Protein AF-A0A523AUK9-F1 (afdb_monomer_lite)

Structure (mmCIF, N/CA/C/O backbone):
data_AF-A0A523AUK9-F1
#
_entry.id   AF-A0A523AUK9-F1
#
loop_
_atom_site.group_PDB
_atom_site.id
_atom_site.type_symbol
_atom_site.label_atom_id
_atom_site.label_alt_id
_atom_site.label_comp_id
_atom_site.label_asym_id
_atom_site.label_entity_id
_atom_site.label_seq_id
_atom_site.pdbx_PDB_ins_code
_atom_site.Cartn_x
_atom_site.Cartn_y
_atom_site.Cartn_z
_atom_site.occupancy
_atom_site.B_iso_or_equiv
_atom_site.auth_seq_id
_atom_site.auth_comp_id
_atom_site.auth_asym_id
_atom_site.auth_atom_id
_atom_site.pdbx_PDB_model_num
ATOM 1 N N . ASP A 1 1 ? -5.441 3.214 -13.858 1.00 85.88 1 ASP A N 1
ATOM 2 C CA . ASP A 1 1 ? -6.600 3.290 -12.952 1.00 85.88 1 ASP A CA 1
ATOM 3 C C . ASP A 1 1 ? -6.288 2.452 -11.711 1.00 85.88 1 ASP A C 1
ATOM 5 O O . ASP A 1 1 ? -5.636 1.428 -11.865 1.00 85.88 1 ASP A O 1
ATOM 9 N N . TYR A 1 2 ? -6.669 2.910 -10.516 1.00 94.62 2 TYR A N 1
ATOM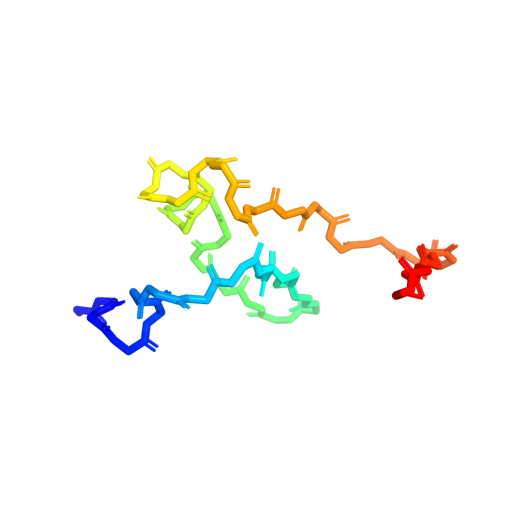 10 C CA . TYR A 1 2 ? -6.473 2.218 -9.229 1.00 94.62 2 TYR A CA 1
ATOM 11 C C . TYR A 1 2 ? -7.805 1.784 -8.598 1.00 94.62 2 TYR A C 1
ATOM 13 O O . TYR A 1 2 ? -7.858 1.520 -7.401 1.00 94.62 2 TYR A O 1
ATOM 21 N N . GLY A 1 3 ? -8.893 1.731 -9.376 1.00 95.50 3 GLY A N 1
ATOM 22 C CA . GLY A 1 3 ? -10.230 1.389 -8.881 1.00 95.50 3 GLY A CA 1
ATOM 23 C C . GLY A 1 3 ? -10.293 0.102 -8.053 1.00 95.50 3 GLY A C 1
ATOM 24 O O . GLY A 1 3 ? -11.022 0.062 -7.070 1.00 95.50 3 GLY A O 1
ATOM 25 N N . VAL A 1 4 ? -9.467 -0.897 -8.378 1.00 95.56 4 VAL A N 1
ATOM 26 C CA . VAL A 1 4 ? -9.380 -2.180 -7.653 1.00 95.56 4 VAL A CA 1
ATOM 27 C C . VAL A 1 4 ? -8.878 -2.068 -6.209 1.00 95.56 4 VAL A C 1
ATOM 29 O O . VAL A 1 4 ? -9.051 -3.007 -5.445 1.00 95.56 4 VAL A O 1
ATOM 32 N N . LEU A 1 5 ? -8.258 -0.947 -5.831 1.00 96.44 5 LEU A N 1
ATOM 33 C CA . LEU A 1 5 ? -7.791 -0.700 -4.462 1.00 96.44 5 LEU A CA 1
ATOM 34 C C . LEU A 1 5 ? -8.852 -0.008 -3.589 1.00 96.44 5 LEU A C 1
ATOM 36 O O . LEU A 1 5 ? -8.645 0.165 -2.392 1.00 96.44 5 LEU A O 1
ATOM 40 N N . ARG A 1 6 ? -9.982 0.422 -4.169 1.00 96.00 6 ARG A N 1
ATOM 41 C CA . ARG A 1 6 ? -11.049 1.099 -3.419 1.00 96.00 6 ARG A CA 1
ATOM 42 C C . ARG A 1 6 ? -11.770 0.108 -2.507 1.00 96.00 6 ARG A C 1
ATOM 44 O O . ARG A 1 6 ? -12.193 -0.948 -2.965 1.00 96.00 6 ARG A O 1
ATOM 51 N N . GLY A 1 7 ? -11.966 0.500 -1.249 1.00 96.19 7 GLY A N 1
ATOM 52 C CA . GLY A 1 7 ? -12.648 -0.316 -0.238 1.00 96.19 7 GLY A CA 1
ATOM 53 C C . GLY A 1 7 ? -11.742 -1.310 0.488 1.00 96.19 7 GLY A C 1
ATOM 54 O O . GLY A 1 7 ? -12.248 -2.105 1.267 1.00 96.19 7 GLY A O 1
ATOM 55 N N . LEU A 1 8 ? -10.429 -1.280 0.236 1.00 96.88 8 LEU A N 1
ATOM 56 C CA . LEU A 1 8 ? -9.462 -1.983 1.073 1.00 96.88 8 LEU A CA 1
ATOM 57 C C . LEU A 1 8 ? -9.185 -1.165 2.334 1.00 96.88 8 LEU A C 1
ATOM 59 O O . LEU A 1 8 ? -8.921 0.033 2.237 1.00 96.88 8 LEU A O 1
ATOM 63 N N . ASP A 1 9 ? -9.177 -1.836 3.481 1.00 96.88 9 ASP A N 1
ATOM 64 C CA . ASP A 1 9 ? -8.850 -1.216 4.769 1.00 96.88 9 ASP A CA 1
ATOM 65 C C . ASP A 1 9 ? -7.335 -1.020 4.955 1.00 96.88 9 ASP A C 1
ATOM 67 O O . ASP A 1 9 ? -6.908 -0.170 5.731 1.00 96.88 9 ASP A O 1
ATOM 71 N N . LEU A 1 10 ? -6.510 -1.792 4.233 1.00 97.12 10 LEU A N 1
ATOM 72 C CA . LEU A 1 10 ? -5.052 -1.740 4.326 1.00 97.12 10 LEU A CA 1
ATOM 73 C C . LEU A 1 10 ? -4.373 -2.049 2.984 1.00 97.12 10 LEU A C 1
ATOM 75 O O . LEU A 1 10 ? -4.686 -3.027 2.304 1.00 97.12 10 LEU A O 1
ATOM 79 N N . ILE A 1 11 ? -3.386 -1.231 2.629 1.00 97.50 11 ILE A N 1
ATOM 80 C CA . ILE A 1 11 ? -2.563 -1.320 1.427 1.00 97.50 11 ILE A CA 1
ATOM 81 C C . ILE A 1 11 ? -1.103 -1.161 1.851 1.00 97.50 11 ILE A C 1
ATOM 83 O O . ILE A 1 11 ? -0.666 -0.072 2.217 1.00 97.50 11 ILE A O 1
ATOM 87 N N . VAL A 1 12 ? -0.327 -2.242 1.737 1.00 97.25 12 VAL A N 1
ATOM 88 C CA . VAL A 1 12 ? 1.108 -2.258 2.070 1.00 97.25 12 VAL A CA 1
ATOM 89 C C . VAL A 1 12 ? 1.920 -2.589 0.816 1.00 97.25 12 VAL A C 1
ATOM 91 O O . VAL A 1 12 ? 2.179 -3.759 0.526 1.00 97.25 12 VAL A O 1
ATOM 94 N N . PRO A 1 13 ? 2.286 -1.594 -0.008 1.00 95.50 13 PRO A N 1
ATOM 95 C CA . PRO A 1 13 ? 3.012 -1.857 -1.239 1.00 95.50 13 PRO A CA 1
ATOM 96 C C . PRO A 1 13 ? 4.504 -2.101 -0.977 1.00 95.50 13 PRO A C 1
ATOM 98 O O . PRO A 1 13 ? 5.200 -1.273 -0.391 1.00 95.50 13 PRO A O 1
ATOM 101 N N . CYS A 1 14 ? 5.023 -3.217 -1.498 1.00 94.75 14 CYS A N 1
ATOM 102 C CA . CYS A 1 14 ? 6.372 -3.717 -1.199 1.00 94.75 14 CYS A CA 1
ATOM 103 C C . CYS A 1 14 ? 7.260 -3.876 -2.454 1.00 94.75 14 CYS A C 1
ATOM 105 O O . CYS A 1 14 ? 6.795 -3.781 -3.595 1.00 94.75 14 CYS A O 1
ATOM 107 N N . HIS A 1 15 ? 8.556 -4.133 -2.228 1.00 93.44 15 HIS A N 1
ATOM 108 C CA . HIS A 1 15 ? 9.586 -4.580 -3.189 1.00 93.44 15 HIS A CA 1
ATOM 109 C C . HIS A 1 15 ? 9.715 -3.808 -4.506 1.00 93.44 15 HIS A C 1
ATOM 111 O O . HIS 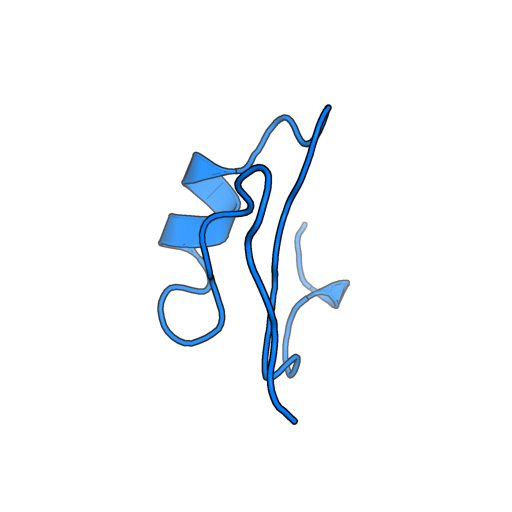A 1 15 ? 10.528 -2.894 -4.599 1.00 93.44 15 HIS A O 1
ATOM 117 N N . CYS A 1 16 ? 8.960 -4.183 -5.534 1.00 94.44 16 CYS A N 1
ATOM 118 C CA . CYS A 1 16 ? 9.043 -3.617 -6.879 1.00 94.44 16 CYS A CA 1
ATOM 119 C C . CYS A 1 16 ? 7.870 -2.686 -7.209 1.00 94.44 16 CYS A C 1
ATOM 121 O O . CYS A 1 16 ? 7.805 -2.172 -8.323 1.00 94.44 16 CYS A O 1
ATOM 123 N N . THR A 1 17 ? 6.958 -2.432 -6.258 1.00 95.62 17 THR A N 1
ATOM 124 C CA . THR A 1 17 ? 5.805 -1.553 -6.501 1.00 95.62 17 THR A CA 1
ATOM 125 C C . THR A 1 17 ? 6.290 -0.170 -6.927 1.00 95.62 17 THR A C 1
ATOM 127 O O . THR A 1 17 ? 6.911 0.539 -6.133 1.00 95.62 17 THR A O 1
ATOM 130 N N . ALA A 1 18 ? 6.029 0.197 -8.183 1.00 94.69 18 ALA A N 1
ATOM 131 C CA . ALA A 1 18 ? 6.583 1.398 -8.805 1.00 94.69 18 ALA A CA 1
ATOM 132 C C . ALA A 1 18 ? 5.856 2.678 -8.371 1.00 94.69 18 ALA A C 1
ATOM 1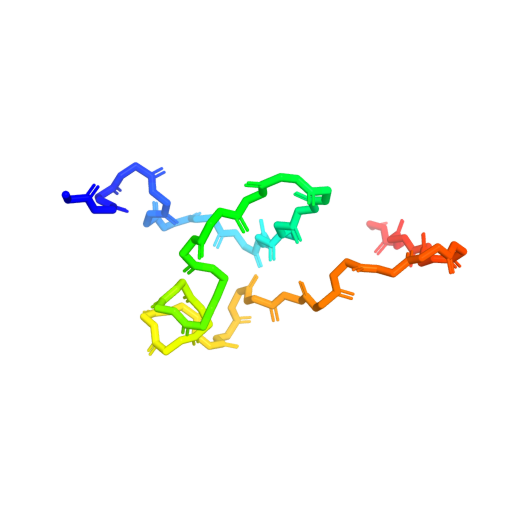34 O O . ALA A 1 18 ? 6.464 3.733 -8.214 1.00 94.69 18 ALA A O 1
ATOM 135 N N . HIS A 1 19 ? 4.545 2.595 -8.143 1.00 95.75 19 HIS A N 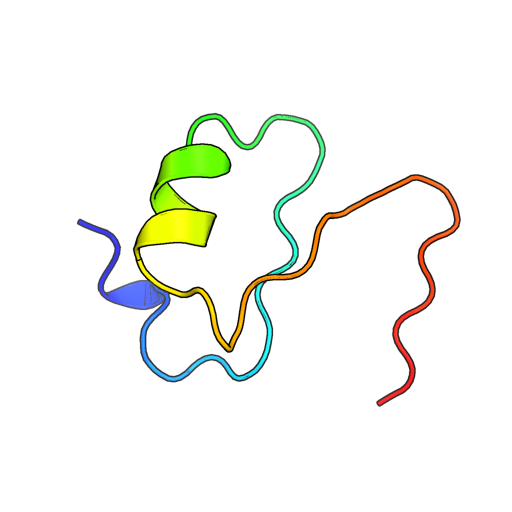1
ATOM 136 C CA . HIS A 1 19 ? 3.693 3.767 -7.938 1.00 95.75 19 HIS A CA 1
ATOM 137 C C . HIS A 1 19 ? 3.385 4.049 -6.460 1.00 95.75 19 HIS A C 1
ATOM 139 O O . HIS A 1 19 ? 2.336 4.605 -6.153 1.00 95.75 19 HIS A O 1
ATOM 145 N N . ARG A 1 20 ? 4.284 3.693 -5.530 1.00 95.62 20 ARG A N 1
ATOM 146 C CA . ARG A 1 20 ? 4.049 3.827 -4.073 1.00 95.62 20 ARG A CA 1
ATOM 147 C C . ARG A 1 20 ? 3.609 5.221 -3.657 1.00 95.62 20 ARG A C 1
ATOM 149 O O . ARG A 1 20 ? 2.591 5.352 -2.997 1.00 95.62 20 ARG A O 1
ATOM 156 N N . ARG A 1 21 ? 4.327 6.253 -4.116 1.00 96.31 21 ARG A N 1
ATOM 157 C CA . ARG A 1 21 ? 3.985 7.656 -3.825 1.00 96.31 21 ARG A CA 1
ATOM 158 C C . ARG A 1 21 ? 2.572 7.993 -4.289 1.00 96.31 21 ARG A C 1
ATOM 160 O O . ARG A 1 21 ? 1.794 8.557 -3.536 1.00 96.31 21 ARG A O 1
ATOM 167 N N . ARG A 1 22 ? 2.213 7.563 -5.502 1.00 97.75 22 ARG A N 1
ATOM 168 C CA . ARG A 1 22 ? 0.885 7.819 -6.060 1.00 97.75 22 ARG A CA 1
ATOM 169 C C . ARG A 1 22 ? -0.218 7.062 -5.318 1.00 97.75 22 ARG A C 1
ATOM 171 O O . ARG A 1 22 ? -1.308 7.594 -5.166 1.00 97.75 22 ARG A O 1
ATOM 178 N N . ILE A 1 23 ? 0.050 5.834 -4.877 1.00 97.31 23 ILE A N 1
ATOM 179 C CA . ILE A 1 23 ? -0.894 5.046 -4.075 1.00 97.31 23 ILE A CA 1
ATOM 180 C C . ILE A 1 23 ? -1.080 5.705 -2.699 1.00 97.31 23 ILE A C 1
ATOM 182 O O . ILE A 1 23 ? -2.218 5.874 -2.281 1.00 97.31 23 ILE A O 1
ATOM 186 N N . ALA A 1 24 ? -0.001 6.161 -2.055 1.00 97.12 24 ALA A N 1
ATOM 187 C CA . ALA A 1 24 ? -0.062 6.885 -0.783 1.00 97.12 24 ALA A CA 1
ATOM 188 C C . ALA A 1 24 ? -0.880 8.185 -0.882 1.00 97.12 24 ALA A C 1
ATOM 190 O O . ALA A 1 24 ? -1.690 8.472 -0.011 1.00 97.12 24 ALA A O 1
ATOM 191 N N . GLU A 1 25 ? -0.722 8.948 -1.970 1.00 97.69 25 GLU A N 1
ATOM 192 C CA . GLU A 1 25 ? -1.517 10.160 -2.226 1.00 97.69 25 GLU A CA 1
ATOM 193 C C . GLU A 1 25 ? -3.011 9.872 -2.432 1.00 97.69 25 GLU A C 1
ATOM 195 O O . GLU A 1 25 ? -3.854 10.686 -2.064 1.00 97.69 25 GLU A O 1
ATOM 200 N N . LEU A 1 26 ? -3.344 8.750 -3.078 1.00 97.31 26 LEU A N 1
ATOM 201 C CA . LEU A 1 26 ? -4.723 8.410 -3.438 1.00 97.31 26 LEU A CA 1
ATOM 202 C C . LEU A 1 26 ? -5.489 7.704 -2.313 1.00 97.31 26 LEU A C 1
ATOM 204 O O . LEU A 1 26 ? -6.713 7.808 -2.278 1.00 97.31 26 LEU A O 1
ATOM 208 N N . PHE A 1 27 ? -4.793 6.987 -1.430 1.00 97.56 27 PHE A N 1
ATOM 209 C CA . PHE A 1 27 ? -5.386 6.170 -0.367 1.00 97.56 27 PHE A CA 1
ATOM 210 C C . PHE A 1 27 ? -4.690 6.404 0.986 1.00 97.56 27 PHE A C 1
ATOM 212 O O . PHE A 1 27 ? -4.214 5.447 1.591 1.00 97.56 27 PHE A O 1
ATOM 219 N N . PRO A 1 28 ? -4.599 7.654 1.475 1.00 97.12 28 PRO A N 1
ATOM 220 C CA . PRO A 1 28 ? -3.768 7.987 2.634 1.00 97.12 28 PRO A CA 1
ATOM 221 C C . PRO A 1 28 ? -4.212 7.294 3.929 1.00 97.12 28 PRO A C 1
ATOM 223 O O . PRO A 1 28 ? -3.372 6.989 4.763 1.00 97.12 28 PRO A O 1
ATOM 226 N N . GLU A 1 29 ? -5.510 7.023 4.090 1.00 97.19 29 GLU A N 1
ATOM 227 C CA . GLU A 1 29 ? -6.058 6.378 5.295 1.00 97.19 29 GLU A CA 1
ATOM 228 C C . GLU A 1 29 ? -5.835 4.860 5.327 1.00 97.19 29 GLU A 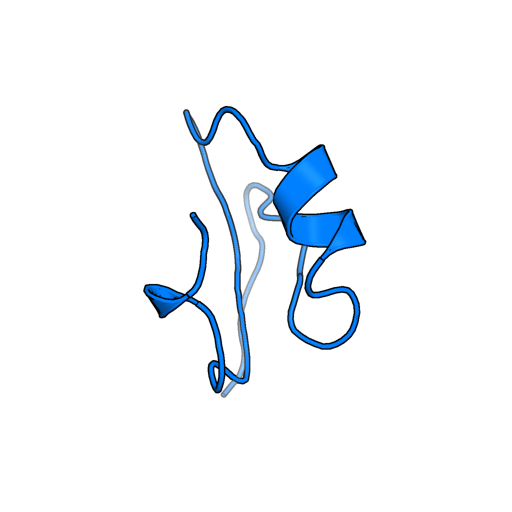C 1
ATOM 230 O O . GLU A 1 29 ? -5.798 4.274 6.402 1.00 97.19 29 GLU A O 1
ATOM 235 N N . ALA A 1 30 ? -5.664 4.232 4.161 1.00 97.06 30 ALA A N 1
ATOM 236 C CA . ALA A 1 30 ? -5.455 2.790 4.034 1.00 97.06 30 ALA A CA 1
ATOM 237 C C . ALA A 1 30 ? -3.990 2.433 3.733 1.00 97.06 30 ALA A C 1
ATOM 239 O O . ALA A 1 30 ? -3.656 1.259 3.625 1.00 97.06 30 ALA A O 1
ATOM 240 N N . TYR A 1 31 ? -3.108 3.412 3.525 1.00 97.75 31 TYR A N 1
ATOM 241 C CA . TYR A 1 31 ? -1.730 3.169 3.103 1.00 97.75 31 TYR A CA 1
ATOM 242 C C . TYR A 1 31 ? 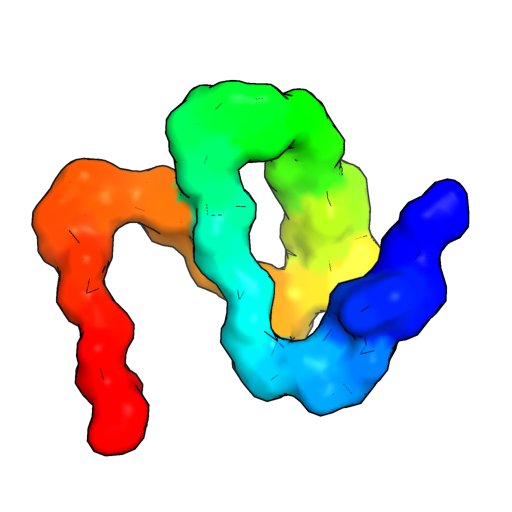-0.789 3.021 4.297 1.00 97.75 31 TYR A C 1
ATOM 244 O O . TYR A 1 31 ? -0.713 3.913 5.135 1.00 97.75 31 TYR A O 1
ATOM 252 N N . GLU A 1 32 ? 0.035 1.973 4.282 1.00 96.69 32 GLU A N 1
ATOM 253 C CA . GLU A 1 32 ? 1.145 1.797 5.223 1.00 96.69 32 GLU A CA 1
ATOM 254 C C . GLU A 1 32 ? 2.460 1.523 4.475 1.00 96.69 32 GLU A C 1
ATOM 256 O O . GLU A 1 32 ? 2.496 0.833 3.449 1.00 96.69 32 GLU A O 1
ATOM 261 N N . GLU A 1 33 ? 3.577 2.060 4.975 1.00 95.19 33 GLU A N 1
ATOM 262 C CA . GLU A 1 33 ? 4.878 1.856 4.335 1.00 95.19 33 GLU A CA 1
ATOM 263 C C . GLU A 1 33 ? 5.466 0.478 4.675 1.00 95.19 33 GLU A C 1
ATOM 265 O O . GLU A 1 33 ? 5.969 0.239 5.776 1.00 95.19 33 GLU A O 1
ATOM 270 N N . GLY A 1 34 ? 5.493 -0.409 3.676 1.00 94.88 34 GLY A N 1
ATOM 271 C CA . GLY A 1 34 ? 6.143 -1.714 3.774 1.00 94.88 34 GLY A CA 1
ATOM 272 C C . GLY A 1 34 ? 7.656 -1.606 3.991 1.00 94.88 34 GLY A C 1
ATOM 273 O O . GLY A 1 34 ? 8.388 -1.107 3.131 1.00 94.88 34 GLY A O 1
ATOM 274 N N . ARG A 1 35 ? 8.138 -2.139 5.117 1.00 95.12 35 ARG A N 1
ATOM 275 C CA . ARG A 1 35 ? 9.559 -2.196 5.497 1.00 95.12 35 ARG A CA 1
ATOM 276 C C . ARG A 1 35 ? 9.931 -3.586 6.013 1.00 95.12 35 ARG A C 1
ATOM 278 O O . ARG A 1 35 ? 9.074 -4.336 6.472 1.00 95.12 35 ARG A O 1
ATOM 285 N N . ALA A 1 36 ? 11.211 -3.946 5.929 1.00 95.31 36 ALA A N 1
ATOM 286 C CA . ALA A 1 36 ? 11.682 -5.204 6.505 1.00 95.31 36 ALA A CA 1
ATOM 287 C C . ALA A 1 36 ? 11.443 -5.202 8.024 1.00 95.31 36 ALA A C 1
ATOM 289 O O . ALA A 1 36 ? 11.772 -4.225 8.695 1.00 95.31 36 ALA A O 1
ATOM 290 N N . GLY A 1 37 ? 10.858 -6.283 8.543 1.00 95.62 37 GLY A N 1
ATOM 291 C CA . GLY A 1 37 ? 10.478 -6.385 9.954 1.00 95.62 37 GLY A CA 1
ATOM 292 C C . GLY A 1 37 ? 9.176 -5.669 10.325 1.00 95.62 37 GLY A C 1
ATOM 293 O O . GLY A 1 37 ? 8.864 -5.602 11.507 1.00 95.62 37 GLY A O 1
ATOM 294 N N . LEU A 1 38 ? 8.417 -5.142 9.355 1.00 95.75 38 LEU A N 1
ATOM 295 C CA . LEU A 1 38 ? 7.047 -4.699 9.610 1.00 95.75 38 LEU A CA 1
ATOM 296 C C . LEU A 1 38 ? 6.184 -5.900 10.016 1.00 95.75 38 LEU A C 1
ATOM 298 O O . LEU A 1 38 ? 6.136 -6.899 9.299 1.00 95.75 38 LEU A O 1
ATOM 302 N N . GLU A 1 39 ? 5.480 -5.765 11.134 1.00 96.75 39 GLU A N 1
ATOM 303 C CA . GLU A 1 39 ? 4.506 -6.731 11.631 1.00 96.75 39 GLU A CA 1
ATOM 304 C C . GLU A 1 39 ? 3.109 -6.105 11.566 1.00 96.75 39 GLU A C 1
ATOM 306 O O . GLU A 1 39 ? 2.908 -4.979 12.020 1.00 96.75 39 GLU A O 1
ATOM 311 N N . ILE A 1 40 ? 2.155 -6.823 10.970 1.00 94.31 40 ILE A N 1
ATOM 312 C CA . ILE A 1 40 ? 0.750 -6.410 10.891 1.00 94.31 40 ILE A CA 1
ATOM 313 C C . ILE A 1 40 ? -0.022 -7.259 11.894 1.00 94.31 40 ILE A C 1
ATOM 315 O O . ILE A 1 40 ? -0.054 -8.483 11.768 1.00 94.31 40 ILE A O 1
ATOM 319 N N . ILE A 1 41 ? -0.640 -6.603 12.872 1.00 91.00 41 ILE A N 1
ATOM 320 C CA . ILE A 1 41 ? -1.493 -7.244 13.873 1.00 91.00 41 ILE A CA 1
ATOM 321 C C . ILE A 1 41 ? -2.941 -6.962 13.470 1.00 91.00 41 ILE A C 1
ATOM 323 O O . ILE A 1 41 ? -3.328 -5.797 13.379 1.00 91.00 41 ILE A O 1
ATOM 327 N N . LEU A 1 42 ? -3.691 -8.024 13.170 1.00 79.94 42 LEU A N 1
ATOM 328 C CA . LEU A 1 42 ? -5.086 -7.979 12.714 1.00 79.94 42 LEU A CA 1
ATOM 329 C C . LEU A 1 42 ? -6.068 -8.151 13.875 1.00 79.94 42 LEU A C 1
ATOM 331 O O . LEU A 1 42 ? -5.764 -8.964 14.779 1.00 79.94 42 LEU A O 1
#

pLDDT: mean 95.39, std 3.16, range [79.94, 97.75]

Radius of gyration: 10.41 Å; chains: 1; bounding box: 24×18×27 Å

Sequence (42 aa):
DYGVLRGLDLIVPCHCTAHRRRIAELFPEAYEEGRAGLEIIL

Foldseek 3Di:
DVVVCPPAQADEDDDPPPCLVVCCVVCVRRYDYDDPPDDDDD

Secondary structure (DSSP, 8-state):
--GGGTT-S-B---TT-TTHHHHHHH-TTTB----TT-----